Protein AF-A0A366EFP0-F1 (afdb_monomer_lite)

Sequence (71 aa):
MAKKFFKKIIYLGITCFIFKLLWSVTGGLWEVFVPWNYRTDLIAVIFVVPVLIVVSFLLSSLCFKVIRDTE

Structure (mmCIF, N/CA/C/O backbone):
data_AF-A0A366EFP0-F1
#
_entry.id   AF-A0A366EFP0-F1
#
loop_
_atom_site.group_PDB
_atom_site.id
_atom_site.type_symbol
_atom_site.label_atom_id
_atom_site.label_alt_id
_atom_site.label_comp_id
_atom_site.label_asym_id
_atom_site.label_entity_id
_atom_site.label_seq_id
_atom_site.pdbx_PDB_ins_code
_atom_site.Cartn_x
_atom_site.Cartn_y
_atom_site.Cartn_z
_atom_site.occupancy
_atom_site.B_iso_or_equiv
_atom_site.auth_seq_id
_atom_site.auth_comp_id
_atom_site.auth_asym_id
_atom_site.auth_atom_id
_atom_site.pdbx_PDB_model_num
ATOM 1 N N . MET A 1 1 ? -21.081 11.426 19.497 1.00 63.91 1 MET A N 1
ATOM 2 C CA . MET A 1 1 ? -20.601 11.805 18.144 1.00 63.91 1 MET A CA 1
ATOM 3 C C . MET A 1 1 ? -19.074 11.792 18.023 1.00 63.91 1 MET A C 1
ATOM 5 O O . MET A 1 1 ? -18.568 11.088 17.155 1.00 63.91 1 MET A O 1
ATOM 9 N N . ALA A 1 2 ? -18.342 12.466 18.921 1.00 73.06 2 ALA A N 1
ATOM 10 C CA . ALA A 1 2 ? -16.875 12.574 18.883 1.00 73.06 2 ALA A CA 1
ATOM 11 C C . ALA A 1 2 ? -16.123 11.227 18.790 1.00 73.06 2 ALA A C 1
ATOM 13 O O . ALA A 1 2 ? -15.263 11.066 17.933 1.00 73.06 2 ALA A O 1
ATOM 14 N N . LYS A 1 3 ? -16.510 10.207 19.574 1.00 77.12 3 LYS A N 1
ATOM 15 C CA . LYS A 1 3 ? -15.858 8.876 19.555 1.00 77.12 3 LYS A CA 1
ATOM 16 C C . LYS A 1 3 ? -15.955 8.162 18.195 1.00 77.12 3 LYS A C 1
ATOM 18 O O . LYS A 1 3 ? -15.026 7.475 17.786 1.00 77.12 3 LYS A O 1
ATOM 23 N N . LYS A 1 4 ? -17.067 8.341 17.467 1.00 81.25 4 LYS A N 1
ATOM 24 C CA . LYS A 1 4 ? -17.277 7.751 16.128 1.00 81.25 4 LYS A CA 1
ATOM 25 C C . LYS A 1 4 ? -16.486 8.506 15.055 1.00 81.25 4 LYS A C 1
ATOM 27 O O . LYS A 1 4 ? -15.972 7.888 14.129 1.00 81.25 4 LYS A O 1
ATOM 32 N N . PHE A 1 5 ? -16.364 9.823 15.209 1.00 83.50 5 PHE A N 1
ATOM 33 C CA . PHE A 1 5 ? -15.543 10.672 14.349 1.00 83.50 5 PHE A CA 1
ATOM 34 C C . PHE A 1 5 ? -14.048 10.363 14.513 1.00 83.50 5 PHE A C 1
ATOM 36 O O . PHE A 1 5 ? -13.351 10.148 13.527 1.00 83.50 5 PHE A O 1
ATOM 43 N N . PHE A 1 6 ? -13.588 10.200 15.755 1.00 85.12 6 PHE A N 1
ATOM 44 C CA . PHE A 1 6 ? -12.201 9.852 16.066 1.00 85.12 6 PHE A CA 1
ATOM 45 C C . PHE A 1 6 ? -11.781 8.502 15.462 1.00 85.12 6 PHE A C 1
ATOM 47 O O . PHE A 1 6 ? -10.730 8.406 14.836 1.00 85.12 6 PHE A O 1
ATOM 54 N N . LYS A 1 7 ? -12.646 7.477 15.533 1.00 83.38 7 LYS A N 1
ATOM 55 C CA . LYS A 1 7 ? -12.396 6.182 14.868 1.00 83.38 7 LYS A CA 1
ATOM 56 C C . LYS A 1 7 ? -12.241 6.313 13.346 1.00 83.38 7 LYS A C 1
ATOM 58 O O . LYS A 1 7 ? -11.384 5.649 12.774 1.00 83.38 7 LYS A O 1
ATOM 63 N N . LYS A 1 8 ? -13.029 7.178 12.691 1.00 85.75 8 LYS A N 1
ATOM 64 C CA . LYS A 1 8 ? -12.892 7.439 11.245 1.00 85.75 8 LYS A CA 1
ATOM 65 C C . LYS A 1 8 ? -11.573 8.130 10.901 1.00 85.75 8 LYS A C 1
ATOM 67 O O . LYS A 1 8 ? -10.974 7.787 9.890 1.00 85.75 8 LYS A O 1
ATOM 72 N N . ILE A 1 9 ? -11.123 9.070 11.732 1.00 89.88 9 ILE A N 1
ATOM 73 C CA . ILE A 1 9 ? -9.838 9.754 11.529 1.00 89.88 9 ILE A CA 1
ATOM 74 C C . ILE A 1 9 ? -8.682 8.763 11.645 1.00 89.88 9 ILE A C 1
ATOM 76 O O . ILE A 1 9 ? -7.819 8.748 10.775 1.00 89.88 9 ILE A O 1
ATOM 80 N N . ILE A 1 10 ? -8.688 7.900 12.665 1.00 88.06 10 ILE A N 1
ATOM 81 C CA . ILE A 1 10 ? -7.650 6.870 12.822 1.00 88.06 10 ILE A CA 1
ATOM 82 C C . ILE A 1 10 ? -7.663 5.907 11.630 1.00 88.06 10 ILE A C 1
ATOM 84 O O . ILE A 1 10 ? -6.605 5.589 11.094 1.00 88.06 10 ILE A O 1
ATOM 88 N N . TYR A 1 11 ? -8.849 5.490 11.173 1.00 87.38 11 TYR A N 1
ATOM 89 C CA . TYR A 1 11 ? -8.990 4.651 9.981 1.00 87.38 11 TYR A CA 1
ATOM 90 C C . TYR A 1 11 ? -8.360 5.288 8.740 1.00 87.38 11 TYR A C 1
ATOM 92 O O . TYR A 1 11 ? -7.570 4.651 8.042 1.00 87.38 11 TYR A O 1
ATOM 100 N N . LEU A 1 12 ? -8.654 6.567 8.499 1.00 89.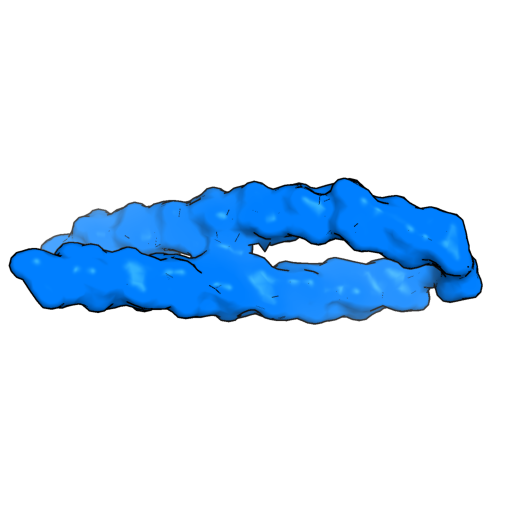81 12 LEU A N 1
ATOM 101 C CA . LEU A 1 12 ? -8.042 7.331 7.413 1.00 89.81 12 LEU A CA 1
ATOM 102 C C . LEU 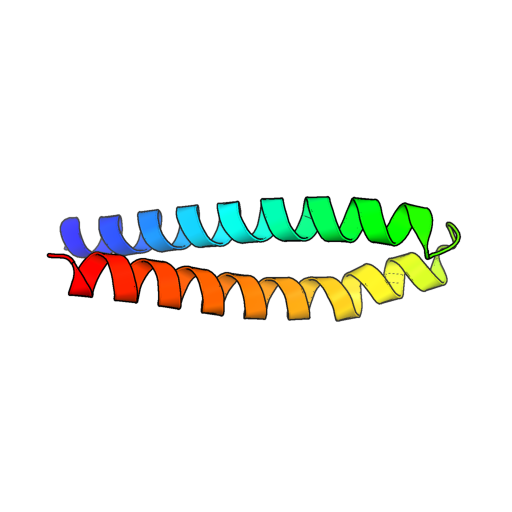A 1 12 ? -6.528 7.464 7.588 1.00 89.81 12 LEU A C 1
ATOM 104 O O . LEU A 1 12 ? -5.796 7.258 6.627 1.00 89.81 12 LEU A O 1
ATOM 108 N N . GLY A 1 13 ? -6.053 7.748 8.801 1.00 91.38 13 GLY A N 1
ATOM 109 C CA . GLY A 1 13 ? -4.625 7.844 9.105 1.00 91.38 13 GLY A CA 1
ATOM 110 C C . GLY A 1 13 ? -3.877 6.549 8.787 1.00 91.38 13 GLY A C 1
ATOM 111 O O . GLY A 1 13 ? -2.864 6.580 8.091 1.00 91.38 13 GLY A O 1
ATOM 112 N N . ILE A 1 14 ? -4.420 5.406 9.215 1.00 90.81 14 ILE A N 1
ATOM 113 C CA . ILE A 1 14 ? -3.860 4.081 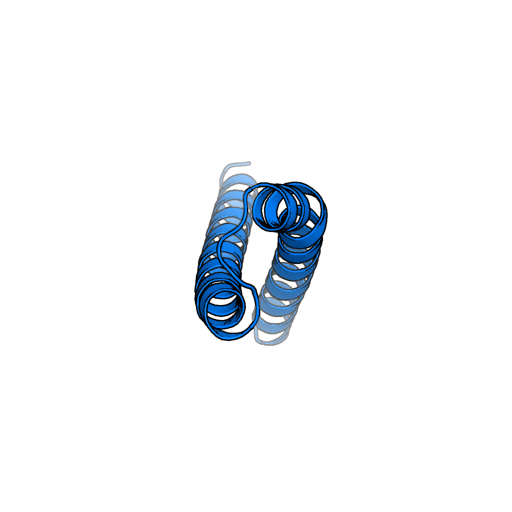8.919 1.00 90.81 14 ILE A CA 1
ATOM 114 C C . ILE A 1 14 ? -3.914 3.790 7.415 1.00 90.81 14 ILE A C 1
ATOM 116 O O . ILE A 1 14 ? -2.924 3.333 6.852 1.00 90.81 14 ILE A O 1
ATOM 120 N N . THR A 1 15 ? -5.026 4.099 6.740 1.00 92.38 15 THR A N 1
ATOM 121 C CA . THR A 1 15 ? -5.149 3.913 5.282 1.00 92.38 15 THR A CA 1
ATOM 122 C C . THR A 1 15 ? -4.103 4.737 4.523 1.00 92.38 15 THR A C 1
ATOM 124 O O . THR A 1 15 ? -3.424 4.207 3.648 1.00 92.38 15 THR A O 1
ATOM 127 N N . CYS A 1 16 ? -3.921 6.013 4.879 1.00 93.25 16 CYS A N 1
ATOM 128 C CA . CYS A 1 16 ? -2.910 6.886 4.278 1.00 93.25 16 CYS A CA 1
ATOM 129 C C . CYS A 1 16 ? -1.483 6.394 4.549 1.00 93.25 16 CYS A C 1
ATOM 131 O O . CYS A 1 16 ? -0.627 6.478 3.669 1.00 93.25 16 CYS A O 1
ATOM 133 N N . PHE A 1 17 ? -1.221 5.878 5.751 1.00 93.12 17 PHE A N 1
ATOM 134 C CA . PHE A 1 17 ? 0.075 5.301 6.098 1.00 93.12 17 PHE A CA 1
ATOM 135 C C . PHE A 1 17 ? 0.385 4.060 5.252 1.00 93.12 17 PHE A C 1
ATOM 137 O O . PHE A 1 17 ? 1.454 3.979 4.648 1.00 93.12 17 PHE A O 1
ATOM 144 N N . ILE A 1 18 ? -0.578 3.141 5.136 1.00 93.44 18 ILE A N 1
ATOM 145 C CA . ILE A 1 18 ? -0.483 1.955 4.276 1.00 93.44 18 ILE A CA 1
ATOM 146 C C . ILE A 1 18 ? -0.242 2.376 2.823 1.00 93.44 18 ILE A C 1
ATOM 148 O O . ILE A 1 18 ? 0.693 1.886 2.195 1.00 93.44 18 ILE A O 1
ATOM 152 N N . PHE A 1 19 ? -1.012 3.341 2.316 1.00 94.12 19 PHE A N 1
ATOM 153 C CA . PHE A 1 19 ? -0.838 3.861 0.962 1.00 94.12 19 PHE A CA 1
ATOM 154 C C . PHE A 1 19 ? 0.569 4.414 0.728 1.00 94.12 19 PHE A C 1
ATOM 156 O O . PHE A 1 19 ? 1.187 4.083 -0.278 1.00 94.12 19 PHE A O 1
ATOM 163 N N . LYS A 1 20 ? 1.109 5.212 1.659 1.00 93.81 20 LYS A N 1
ATOM 164 C CA . LYS A 1 20 ? 2.482 5.731 1.554 1.00 93.81 20 LYS A CA 1
ATOM 165 C C . LYS A 1 20 ? 3.524 4.616 1.486 1.00 93.81 20 LYS A C 1
ATOM 167 O O . LYS A 1 20 ? 4.451 4.720 0.686 1.00 93.81 20 LYS A O 1
ATOM 172 N N . LEU A 1 21 ? 3.381 3.573 2.303 1.00 93.88 21 LEU A N 1
ATOM 173 C CA . 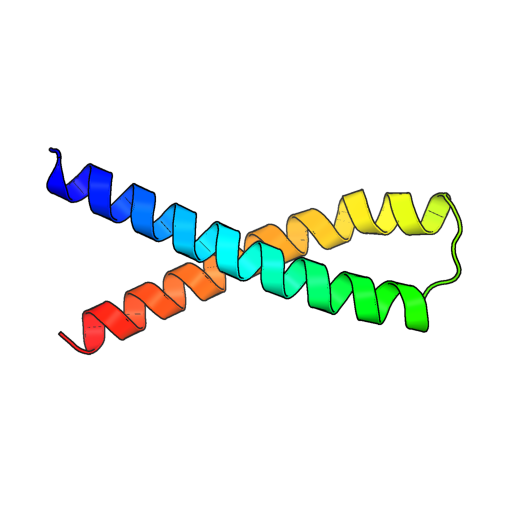LEU A 1 21 ? 4.293 2.428 2.282 1.00 93.88 21 LEU A CA 1
ATOM 174 C C . LEU A 1 21 ? 4.226 1.691 0.945 1.00 93.88 21 LEU A C 1
ATOM 176 O O . LEU A 1 21 ? 5.259 1.465 0.317 1.00 93.88 21 LEU A O 1
ATOM 180 N N . LEU A 1 22 ? 3.016 1.373 0.486 1.00 92.75 22 LEU A N 1
ATOM 181 C CA . LEU A 1 22 ? 2.804 0.728 -0.805 1.00 92.75 22 LEU A CA 1
ATOM 182 C C . LEU A 1 22 ? 3.361 1.571 -1.955 1.00 92.75 22 LEU A C 1
ATOM 184 O O . LEU A 1 22 ? 4.096 1.046 -2.783 1.00 92.75 22 LEU A O 1
ATOM 188 N N . TRP A 1 23 ? 3.084 2.877 -1.965 1.00 92.44 23 TRP A N 1
ATOM 189 C CA . TRP A 1 23 ? 3.610 3.808 -2.961 1.00 92.44 23 TRP A CA 1
ATOM 190 C C . TRP A 1 23 ? 5.139 3.819 -2.983 1.00 92.44 23 TRP A C 1
ATOM 192 O O . TRP A 1 23 ? 5.733 3.750 -4.053 1.00 92.44 23 TRP A O 1
ATOM 202 N N . SER A 1 24 ? 5.784 3.850 -1.813 1.00 91.56 24 SER A N 1
ATOM 203 C CA . SER A 1 24 ? 7.247 3.826 -1.721 1.00 91.56 24 SER A CA 1
ATOM 204 C C . SER A 1 24 ? 7.842 2.531 -2.275 1.00 91.56 24 SER A C 1
ATOM 206 O O . SER A 1 24 ? 8.842 2.577 -2.988 1.00 91.56 24 SER A O 1
ATOM 208 N N . VAL A 1 25 ? 7.241 1.380 -1.959 1.00 92.06 25 VAL A N 1
ATOM 209 C CA . VAL A 1 25 ? 7.708 0.076 -2.457 1.00 92.06 25 VAL A CA 1
ATOM 210 C C . VAL A 1 25 ? 7.492 -0.024 -3.963 1.00 92.06 25 VAL A C 1
ATOM 212 O O . VAL A 1 25 ? 8.395 -0.430 -4.691 1.00 92.06 25 VAL A O 1
ATOM 215 N N . THR A 1 26 ? 6.313 0.372 -4.446 1.00 89.69 26 THR A N 1
ATOM 216 C CA . THR A 1 26 ? 6.015 0.350 -5.878 1.00 89.69 26 THR A CA 1
ATOM 217 C C . THR A 1 26 ? 6.895 1.325 -6.648 1.00 89.69 26 THR A C 1
ATOM 219 O O . THR A 1 26 ? 7.357 0.952 -7.714 1.00 89.69 26 THR A O 1
ATOM 222 N N . GLY A 1 27 ? 7.198 2.508 -6.107 1.00 88.12 27 GLY A N 1
ATOM 223 C CA . GLY A 1 27 ? 8.136 3.458 -6.708 1.00 88.12 27 GLY A CA 1
ATOM 224 C C . GLY A 1 27 ? 9.546 2.882 -6.846 1.00 88.12 27 GLY A C 1
ATOM 225 O O . GLY A 1 27 ? 10.112 2.924 -7.932 1.00 88.12 27 GLY A O 1
ATOM 226 N N . GLY A 1 28 ? 10.070 2.242 -5.794 1.00 87.50 28 GLY A N 1
ATOM 227 C CA . GLY A 1 28 ? 11.376 1.577 -5.861 1.00 87.50 28 GLY A CA 1
ATOM 228 C C . GLY A 1 28 ? 11.417 0.428 -6.875 1.00 87.50 28 GLY A C 1
ATOM 229 O O . GLY A 1 28 ? 12.386 0.286 -7.612 1.00 87.50 28 GLY A O 1
ATOM 230 N N . LEU A 1 29 ? 10.348 -0.372 -6.968 1.00 87.88 29 LEU A N 1
ATOM 231 C CA . LEU A 1 29 ? 10.230 -1.403 -8.008 1.00 87.88 29 LEU A CA 1
ATOM 232 C C . LEU A 1 29 ? 10.103 -0.779 -9.405 1.00 87.88 29 LEU A C 1
ATOM 234 O O . LEU A 1 29 ? 10.693 -1.275 -10.361 1.00 87.88 29 LEU A O 1
ATOM 238 N N . TRP A 1 30 ? 9.357 0.314 -9.531 1.00 87.06 30 TRP A N 1
ATOM 239 C CA . TRP A 1 30 ? 9.138 1.000 -10.798 1.00 87.06 30 TRP A CA 1
ATOM 240 C C . TRP A 1 30 ? 10.446 1.513 -11.390 1.00 87.06 30 TRP A C 1
ATOM 242 O O . TRP A 1 30 ? 10.711 1.265 -12.558 1.00 87.06 30 TRP A O 1
ATOM 252 N N . GLU A 1 31 ? 11.298 2.138 -10.580 1.00 85.75 31 GLU A N 1
ATOM 253 C CA . GLU A 1 31 ? 12.604 2.637 -11.025 1.00 85.75 31 GLU A CA 1
ATOM 254 C C . GLU A 1 31 ? 13.546 1.521 -11.507 1.00 85.75 31 GLU A C 1
ATOM 256 O O . GLU A 1 31 ? 14.362 1.750 -12.398 1.00 85.75 31 GLU A O 1
ATOM 261 N N . VAL A 1 32 ? 13.425 0.308 -10.954 1.00 87.31 32 VAL A N 1
ATOM 262 C CA . VAL A 1 32 ? 14.255 -0.846 -11.341 1.00 87.31 32 VAL A CA 1
ATOM 263 C C . VAL A 1 32 ? 13.747 -1.514 -12.620 1.00 87.31 32 VAL A C 1
ATOM 265 O O . VAL A 1 32 ? 14.547 -1.945 -13.450 1.00 87.31 32 VAL A O 1
ATOM 268 N N . PHE A 1 33 ? 12.428 -1.637 -12.778 1.00 84.38 33 PHE A N 1
ATOM 269 C CA . PHE A 1 33 ? 11.826 -2.426 -13.858 1.00 84.38 33 PHE A CA 1
ATOM 270 C C . PHE A 1 33 ? 11.338 -1.595 -15.045 1.00 84.38 33 PHE A C 1
ATOM 272 O O . PHE A 1 33 ? 11.188 -2.139 -16.141 1.00 84.38 33 PHE A O 1
ATOM 279 N N . VAL A 1 34 ? 11.067 -0.304 -14.851 1.00 81.25 34 VAL A N 1
ATOM 280 C CA . VAL A 1 34 ? 10.446 0.552 -15.860 1.00 81.25 34 VAL A CA 1
ATOM 281 C C . VAL A 1 34 ? 11.390 1.697 -16.231 1.00 81.25 34 VAL A C 1
ATOM 283 O O . VAL A 1 34 ? 11.751 2.504 -15.377 1.00 81.25 34 VAL A O 1
ATOM 286 N N . PRO A 1 35 ? 11.783 1.818 -17.512 1.00 82.06 35 PRO A N 1
ATOM 287 C CA . PRO A 1 35 ? 12.609 2.931 -17.948 1.00 82.06 35 PRO A CA 1
ATOM 288 C C . PRO A 1 35 ? 11.866 4.258 -17.765 1.00 82.06 35 PRO A C 1
ATOM 290 O O . PRO A 1 35 ? 10.676 4.371 -18.079 1.00 82.06 35 PRO A O 1
ATOM 293 N N . TRP A 1 36 ? 12.604 5.266 -17.295 1.00 74.62 36 TRP A N 1
ATOM 294 C CA . TRP A 1 36 ? 12.127 6.637 -17.130 1.00 74.62 36 TRP A CA 1
ATOM 295 C C . TRP A 1 36 ? 11.678 7.209 -18.476 1.00 74.62 36 TRP A C 1
ATOM 297 O O . TRP A 1 36 ? 12.484 7.620 -19.312 1.00 74.62 36 TRP A O 1
ATOM 307 N N . ASN A 1 37 ? 10.369 7.197 -18.702 1.00 81.25 37 ASN A N 1
ATOM 308 C CA . ASN A 1 37 ? 9.741 7.713 -19.905 1.00 81.25 37 ASN A CA 1
ATOM 309 C C . ASN A 1 37 ? 8.351 8.246 -19.551 1.00 81.25 37 ASN A C 1
ATOM 311 O O . ASN A 1 37 ? 7.582 7.609 -18.833 1.00 81.25 37 ASN A O 1
ATOM 315 N N . TYR A 1 38 ? 7.988 9.398 -20.116 1.00 74.88 38 TYR A N 1
ATOM 316 C CA . TYR A 1 38 ? 6.771 10.117 -19.724 1.00 74.88 38 TYR A CA 1
ATOM 317 C C . TYR A 1 38 ? 5.488 9.284 -19.916 1.00 74.88 38 TYR A C 1
ATOM 319 O O . TYR A 1 38 ? 4.502 9.465 -19.204 1.00 74.88 38 TYR A O 1
ATOM 327 N N . ARG A 1 39 ? 5.487 8.359 -20.889 1.00 73.75 39 ARG A N 1
ATOM 328 C CA . ARG A 1 39 ? 4.342 7.479 -21.171 1.00 73.75 39 ARG A CA 1
ATOM 329 C C . ARG A 1 39 ? 4.128 6.451 -20.070 1.00 73.75 39 ARG A C 1
ATOM 331 O O . ARG A 1 39 ? 2.986 6.183 -19.710 1.00 73.75 39 ARG A O 1
ATOM 338 N N . THR A 1 40 ? 5.207 5.876 -19.553 1.00 77.31 40 THR A N 1
ATOM 339 C CA . THR A 1 40 ? 5.155 4.896 -18.469 1.00 77.31 40 THR A CA 1
ATOM 340 C C . THR A 1 40 ? 4.767 5.568 -17.159 1.00 77.31 40 THR A C 1
ATOM 342 O O . THR A 1 40 ? 3.915 5.038 -16.454 1.00 77.31 40 THR A O 1
ATOM 345 N N . ASP A 1 41 ? 5.242 6.781 -16.892 1.00 78.75 41 ASP A N 1
ATOM 346 C CA . ASP A 1 41 ? 4.859 7.519 -15.680 1.00 78.75 41 ASP A CA 1
ATOM 347 C C . ASP A 1 41 ? 3.372 7.905 -15.671 1.00 78.75 41 ASP A C 1
ATOM 349 O O . ASP A 1 41 ? 2.696 7.784 -14.649 1.00 78.75 41 ASP A O 1
ATOM 353 N N . LEU A 1 42 ? 2.812 8.282 -16.825 1.00 80.44 42 LEU A N 1
ATOM 354 C CA . LEU A 1 42 ? 1.367 8.496 -16.970 1.00 80.44 42 LEU A CA 1
ATOM 355 C C . LEU A 1 42 ? 0.569 7.214 -16.699 1.00 80.44 42 LEU A C 1
ATOM 357 O O . LEU A 1 42 ? -0.465 7.262 -16.033 1.00 80.44 42 LEU A O 1
ATOM 361 N N . ILE A 1 43 ? 1.052 6.062 -17.175 1.00 79.94 43 ILE A N 1
ATOM 362 C CA . ILE A 1 43 ? 0.434 4.758 -16.895 1.00 79.94 43 ILE A CA 1
ATOM 363 C C . ILE A 1 43 ? 0.513 4.438 -15.400 1.00 79.94 43 ILE A C 1
ATOM 365 O O . ILE A 1 43 ? -0.476 3.971 -14.831 1.00 79.94 43 ILE A O 1
ATOM 369 N N . ALA A 1 44 ? 1.636 4.734 -14.744 1.00 77.38 44 ALA A N 1
ATOM 370 C CA . ALA A 1 44 ? 1.775 4.571 -13.302 1.00 77.38 44 ALA A CA 1
ATOM 371 C C . ALA A 1 44 ? 0.710 5.390 -12.559 1.00 77.38 44 ALA A C 1
ATOM 373 O O . ALA A 1 44 ? -0.043 4.866 -11.741 1.00 77.38 44 ALA A O 1
ATOM 374 N N . VAL A 1 45 ? 0.560 6.667 -12.898 1.00 82.94 45 VAL A N 1
ATOM 375 C CA . VAL A 1 45 ? -0.425 7.525 -12.229 1.00 82.94 45 VAL A CA 1
ATOM 376 C C . VAL A 1 45 ? -1.862 7.064 -12.502 1.00 82.94 45 VAL A C 1
ATOM 378 O O . VAL A 1 45 ? -2.681 7.055 -11.587 1.00 82.94 45 VAL A O 1
ATOM 381 N N . ILE A 1 46 ? -2.180 6.641 -13.727 1.00 87.81 46 ILE A N 1
ATOM 382 C CA . ILE A 1 46 ? -3.553 6.277 -14.108 1.00 87.81 46 ILE A CA 1
ATOM 383 C C . ILE A 1 46 ? -3.958 4.898 -13.579 1.00 87.81 46 ILE A C 1
ATOM 385 O O . ILE A 1 46 ? -5.107 4.725 -13.184 1.00 87.81 46 ILE A O 1
ATOM 389 N N . PHE A 1 47 ? -3.053 3.918 -13.558 1.00 87.75 47 PHE A N 1
ATOM 390 C CA . PHE A 1 47 ? -3.388 2.536 -13.192 1.00 87.75 47 PHE A CA 1
ATOM 391 C C . PHE A 1 47 ? -2.866 2.134 -11.816 1.00 87.75 47 PHE A C 1
ATOM 393 O O . PHE A 1 47 ? -3.592 1.508 -11.044 1.00 87.75 47 PHE A O 1
ATOM 400 N N . VAL A 1 48 ? -1.634 2.509 -11.473 1.00 87.75 48 VAL A N 1
ATOM 401 C CA . VAL A 1 48 ? -1.015 2.091 -10.209 1.00 87.75 48 VAL A CA 1
ATOM 402 C C . VAL A 1 48 ? -1.645 2.837 -9.036 1.00 87.75 48 VAL A C 1
ATOM 404 O O . VAL A 1 48 ? -1.970 2.206 -8.034 1.00 87.75 48 VAL A O 1
ATOM 407 N N . VAL A 1 49 ? -1.921 4.142 -9.158 1.00 90.31 49 VAL A N 1
ATOM 408 C CA . VAL A 1 49 ? -2.547 4.911 -8.063 1.00 90.31 49 VAL A CA 1
ATOM 409 C C . VAL A 1 49 ? -3.923 4.350 -7.668 1.00 90.31 49 VAL A C 1
ATOM 411 O O . VAL A 1 49 ? -4.100 4.069 -6.481 1.00 90.31 49 VAL A O 1
ATOM 414 N N . PRO A 1 50 ? -4.894 4.114 -8.580 1.00 91.69 50 PRO A N 1
ATOM 415 C CA . PRO A 1 50 ? -6.187 3.547 -8.187 1.00 91.69 50 PRO A CA 1
ATOM 416 C C . PRO A 1 50 ? -6.068 2.157 -7.565 1.00 91.69 50 PRO A C 1
ATOM 418 O O . PRO A 1 50 ? -6.734 1.875 -6.568 1.00 91.69 50 PRO A O 1
ATOM 421 N N . VAL A 1 51 ? -5.192 1.304 -8.107 1.00 93.00 51 VAL A N 1
ATOM 422 C CA . VAL A 1 51 ? -4.938 -0.034 -7.554 1.00 93.00 51 VAL A CA 1
ATOM 423 C C . VAL A 1 51 ? -4.405 0.078 -6.128 1.00 93.00 51 VAL A C 1
ATOM 425 O O . VAL A 1 51 ? -4.933 -0.562 -5.219 1.00 93.00 51 VAL A O 1
ATOM 428 N N . LEU A 1 52 ? -3.419 0.944 -5.902 1.00 92.06 52 LEU A N 1
ATOM 429 C CA . LEU A 1 52 ? -2.847 1.171 -4.580 1.00 92.06 52 LEU A CA 1
ATOM 430 C C . LEU A 1 52 ? -3.864 1.739 -3.593 1.00 92.06 52 LEU A C 1
ATOM 432 O O . LEU A 1 52 ? -3.853 1.342 -2.428 1.00 92.06 52 LEU A O 1
ATOM 436 N N . ILE A 1 53 ? -4.772 2.610 -4.037 1.00 92.19 53 ILE A N 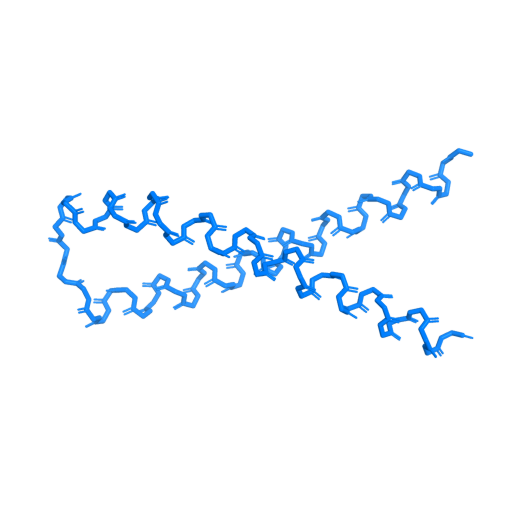1
ATOM 437 C CA . ILE A 1 53 ? -5.869 3.110 -3.201 1.00 92.19 53 ILE A CA 1
ATOM 438 C C . ILE A 1 53 ? -6.755 1.944 -2.752 1.00 92.19 53 ILE A C 1
ATO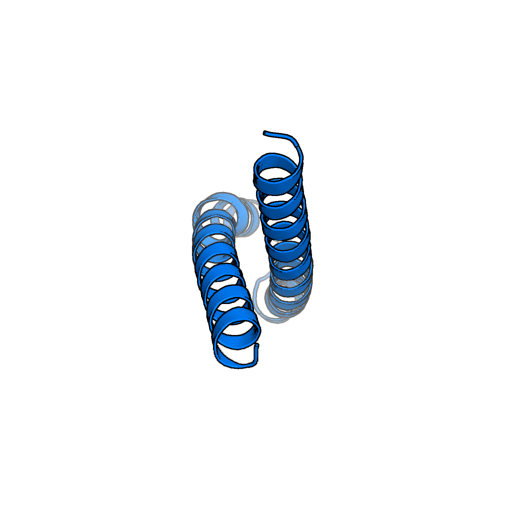M 440 O O . ILE A 1 53 ? -6.954 1.763 -1.549 1.00 92.19 53 ILE A O 1
ATOM 444 N N . VAL A 1 54 ? -7.245 1.121 -3.684 1.00 94.19 54 VAL A N 1
ATOM 445 C CA . VAL A 1 54 ? -8.132 -0.014 -3.366 1.00 94.19 54 VAL A CA 1
ATOM 446 C C . VAL A 1 54 ? -7.453 -0.990 -2.403 1.00 94.19 54 VAL A C 1
ATOM 448 O O . VAL A 1 54 ? -8.036 -1.361 -1.382 1.00 94.19 54 VAL A O 1
ATOM 451 N N . VAL A 1 55 ? -6.199 -1.350 -2.680 1.00 93.00 55 VAL A N 1
ATOM 452 C CA . VAL A 1 55 ? -5.396 -2.237 -1.828 1.00 93.00 55 VAL A CA 1
ATOM 453 C C . VAL A 1 55 ? -5.209 -1.631 -0.436 1.00 93.00 55 VAL A C 1
ATOM 455 O O . VAL A 1 55 ? -5.400 -2.321 0.564 1.00 93.00 55 VAL A O 1
ATOM 458 N N . SER A 1 56 ? -4.935 -0.330 -0.339 1.00 92.31 56 SER A N 1
ATOM 459 C CA . SER A 1 56 ? -4.760 0.347 0.952 1.00 92.31 56 SER A CA 1
ATOM 460 C C . SER A 1 56 ? -6.030 0.327 1.800 1.00 92.31 56 SER A C 1
ATOM 462 O O . SER A 1 56 ? -5.960 0.084 3.006 1.00 92.31 56 SER A O 1
ATOM 464 N N . PHE A 1 57 ? -7.199 0.526 1.183 1.00 91.69 57 PHE A N 1
ATOM 465 C CA . PHE A 1 57 ? -8.483 0.416 1.877 1.00 91.69 57 PHE A CA 1
ATOM 466 C C . PHE A 1 57 ? -8.774 -1.018 2.333 1.00 91.69 57 PHE A C 1
ATOM 468 O O . PHE A 1 57 ? -9.247 -1.208 3.455 1.00 91.69 57 PHE A O 1
ATOM 475 N N . LEU A 1 58 ? -8.464 -2.023 1.508 1.00 92.56 58 LEU A N 1
ATOM 476 C CA . LEU A 1 58 ? -8.618 -3.434 1.874 1.00 92.56 58 LEU A CA 1
ATOM 477 C C . LEU A 1 58 ? -7.720 -3.808 3.060 1.00 92.56 58 LEU A C 1
ATOM 479 O O . LEU A 1 58 ? -8.207 -4.370 4.041 1.00 92.56 58 LEU A O 1
ATOM 483 N N . LEU A 1 59 ? -6.434 -3.444 3.017 1.00 89.81 59 LEU A N 1
ATOM 484 C CA . LEU A 1 59 ? -5.497 -3.715 4.111 1.00 89.81 59 LEU A CA 1
ATOM 485 C C . LEU A 1 59 ? -5.885 -2.971 5.392 1.00 89.81 59 LEU A C 1
ATOM 487 O O . LEU A 1 59 ? -5.824 -3.552 6.475 1.00 89.81 59 LEU A O 1
ATOM 491 N N . SER A 1 60 ? -6.319 -1.712 5.290 1.00 89.50 60 SER A N 1
ATOM 492 C CA . SER A 1 60 ? -6.783 -0.964 6.461 1.00 89.50 60 SER A CA 1
ATOM 493 C C . SER A 1 60 ? -8.032 -1.599 7.079 1.00 89.50 60 SER A C 1
ATOM 495 O O . SER A 1 60 ? -8.116 -1.736 8.301 1.00 89.50 60 SER A O 1
ATOM 497 N N . SER A 1 61 ? -8.968 -2.066 6.246 1.00 88.00 61 SER A N 1
ATOM 498 C CA . SER A 1 61 ? -10.156 -2.794 6.697 1.00 88.00 61 SER A CA 1
ATOM 499 C C . SER A 1 61 ? -9.792 -4.089 7.426 1.00 88.00 61 SER A C 1
ATOM 501 O O . SER A 1 61 ? -10.308 -4.339 8.517 1.00 88.00 61 SER A O 1
ATOM 503 N N . LEU A 1 62 ? -8.857 -4.872 6.878 1.00 88.25 62 LEU A N 1
ATOM 504 C CA . LEU A 1 62 ? -8.350 -6.092 7.511 1.00 88.25 62 LEU A CA 1
ATOM 505 C C . LEU A 1 62 ? -7.658 -5.794 8.843 1.00 88.25 62 LEU A C 1
ATOM 507 O O . LEU A 1 62 ? -7.952 -6.453 9.837 1.00 88.25 62 LEU A O 1
ATOM 511 N N . CYS A 1 63 ? -6.806 -4.770 8.892 1.00 85.44 63 CYS A N 1
ATOM 512 C CA . CYS A 1 63 ? -6.126 -4.347 10.113 1.00 85.44 63 CYS A CA 1
ATOM 513 C C . CYS A 1 63 ? -7.137 -3.984 11.213 1.00 85.44 63 CYS A C 1
ATOM 515 O O . CYS A 1 63 ? -7.058 -4.496 12.327 1.00 85.44 63 CYS A O 1
ATOM 517 N N . PHE A 1 64 ? -8.160 -3.189 10.885 1.00 83.38 64 PHE A N 1
ATOM 518 C CA . PHE A 1 64 ? -9.229 -2.858 11.829 1.00 83.38 64 PHE A CA 1
ATOM 519 C C . PHE A 1 64 ? -10.085 -4.055 12.234 1.00 83.38 64 PHE A C 1
ATOM 521 O O . PHE A 1 64 ? -10.565 -4.090 13.368 1.00 83.38 64 PHE A O 1
ATOM 528 N N . LYS A 1 65 ? -10.310 -5.007 11.323 1.00 84.50 65 LYS A N 1
ATOM 529 C CA . LYS A 1 65 ? -11.031 -6.241 11.630 1.00 84.50 65 LYS A CA 1
ATOM 530 C C . LYS A 1 65 ? -10.259 -7.063 12.657 1.00 84.50 65 LYS A C 1
ATOM 532 O O . LYS A 1 65 ? -10.844 -7.414 13.669 1.00 84.50 65 LYS A O 1
ATOM 537 N N . VAL A 1 66 ? -8.961 -7.279 12.441 1.00 83.81 66 VAL A N 1
ATOM 538 C CA . VAL A 1 66 ? -8.090 -8.022 13.368 1.00 83.81 66 VAL A CA 1
ATOM 539 C C . VAL A 1 66 ? -8.006 -7.333 14.728 1.00 83.81 66 VAL A C 1
ATOM 541 O O . VAL A 1 66 ? -8.195 -7.988 15.747 1.00 83.81 66 VAL A O 1
ATOM 544 N N . ILE A 1 67 ? -7.800 -6.010 14.759 1.00 79.44 67 ILE A N 1
ATOM 545 C CA . ILE A 1 67 ? -7.750 -5.244 16.017 1.00 79.44 67 ILE A CA 1
ATOM 546 C C . ILE A 1 67 ? -9.052 -5.414 16.811 1.00 79.44 67 ILE A C 1
ATOM 548 O O . ILE A 1 67 ? -9.007 -5.586 18.020 1.00 79.44 67 ILE A O 1
ATOM 552 N N . ARG A 1 68 ? -10.206 -5.399 16.133 1.00 77.00 68 ARG A N 1
ATOM 553 C CA . ARG A 1 68 ? -11.517 -5.585 16.769 1.00 77.00 68 ARG A CA 1
ATOM 554 C C . ARG A 1 68 ? -11.840 -7.022 17.174 1.00 77.00 68 ARG A C 1
ATOM 556 O O . ARG A 1 68 ? -12.717 -7.181 18.006 1.00 77.00 68 ARG A O 1
ATOM 563 N N . ASP A 1 69 ? -11.237 -8.019 16.532 1.00 77.75 69 ASP A N 1
ATOM 564 C CA . ASP A 1 69 ? -11.384 -9.444 16.887 1.00 77.75 69 ASP A CA 1
ATOM 565 C C . ASP A 1 69 ? -10.484 -9.825 18.076 1.00 77.75 69 ASP A C 1
ATOM 567 O O . ASP A 1 69 ? -10.672 -10.859 18.704 1.00 77.75 69 ASP A O 1
ATOM 571 N N . THR A 1 70 ? -9.470 -8.999 18.355 1.00 69.44 70 THR A N 1
ATOM 572 C CA . THR A 1 70 ? -8.503 -9.204 19.443 1.00 69.44 70 THR A CA 1
ATOM 573 C C . THR A 1 70 ? -8.939 -8.512 20.751 1.00 69.44 70 THR A C 1
ATOM 575 O O . THR A 1 70 ? -8.373 -8.810 21.800 1.00 69.44 70 THR A O 1
ATOM 578 N N . GLU A 1 71 ? -9.925 -7.602 20.701 1.00 48.12 71 GLU A N 1
ATOM 579 C CA . GLU A 1 71 ? -10.599 -6.985 21.867 1.00 48.12 71 GLU A CA 1
ATOM 580 C C . GLU A 1 71 ? -11.819 -7.804 22.312 1.00 48.12 71 GLU A C 1
ATOM 582 O O . GLU A 1 71 ? -12.001 -7.951 23.542 1.00 48.12 71 GLU A O 1
#

Foldseek 3Di:
DVVVVVVVVVLVVQLVVQLVVLVVVVVVVCPVPPPDDPVVVVVCVVPVNVVSSVVSNVVSVVVVVVVVVVD

Radius of gyration: 15.61 Å; chains: 1; bounding box: 35×22×43 Å

Organism: NCBI:txid200904

pLDDT: mean 85.44, std 7.98, range [48.12, 94.19]

Secondary structure (DSSP, 8-state):
-HHHHHHHHHHHHHHHHHHHHHHHHHHHHHHHHS---HHHHHHIIIIIHHHHHHHHHHHHHHHHHHHHH--